Protein AF-A0A4Q4S8P9-F1 (afdb_monomer)

Nearest PDB structures (foldseek):
  3dbl-assembly3_F  TM=6.845E-01  e=4.487E+00  Homo sapiens

Organism: NCBI:txid119927

Secondary structure (DSSP, 8-state):
--S--TTTHHHHHHHHHHHGGGSTT--GGGS-HHHHHHHHHHHHHHHHHTTPPP--HHHHHHHHHHHHHHHHHHHHHHHHHHHHHHHHTS---HHHHHHHHHHHHTT----TTS--SGGGS-HHHHHHHHHHHHHHHHHTTPPPPPHHHHHHHHHHHHHHHHHHHHTT---

Sequence (171 aa):
MMGLSKRQWPIFLHISLAVCKDFKGVKWSELDPKKKEDIFQEIKDAMRKSKLPAVDDQGIEWRVSSVLPSLRHMQRFADRFKDWQNMAGTKFPHRVFREAIDAKFRGIHAKREDLRCWTQIPEEIRLELAAESNKRLVQLGLPTMDEEVVLEKLRKCMNHWMKDQTKFMPR

pLDDT: mean 84.24, std 12.91, range [37.97, 96.25]

Foldseek 3Di:
DFPDDPVCVVVLLVQLCVLCLVVAPPAPVRDDPVVLVVSQVSSQVSCVVVVHDDGDSVVSSVSNNVVNPVSNVVVVLVVLVVVQCVQQVDDDPLVLLLVLVCVLCPVVPVPLVQPPAPVSDDPVVLQVSLVSSQVVCVVVVGHGGDSVSSSVSNRVSVNVVSVVVVVPDDD

Structure (mmCIF, N/CA/C/O backbone):
data_AF-A0A4Q4S8P9-F1
#
_entry.id   AF-A0A4Q4S8P9-F1
#
loop_
_atom_site.group_PDB
_atom_site.id
_atom_site.type_symbol
_atom_site.label_atom_id
_atom_site.label_alt_id
_atom_site.label_comp_id
_atom_site.label_asym_id
_atom_site.label_entity_id
_atom_site.label_seq_id
_atom_site.pdbx_PDB_ins_code
_atom_site.Cartn_x
_atom_site.Cartn_y
_atom_site.Cartn_z
_atom_site.occupancy
_atom_site.B_iso_or_equiv
_atom_site.auth_seq_id
_atom_site.auth_comp_id
_atom_site.auth_asym_id
_atom_site.auth_atom_id
_atom_site.pdbx_PDB_model_num
ATOM 1 N N . MET A 1 1 ? -18.433 -13.882 15.584 1.00 51.38 1 MET A N 1
ATOM 2 C CA . MET A 1 1 ? -18.368 -13.047 14.357 1.00 51.38 1 MET A CA 1
ATOM 3 C C . MET A 1 1 ? -18.524 -11.594 14.814 1.00 51.38 1 MET A C 1
ATOM 5 O O . MET A 1 1 ? -19.521 -11.327 15.462 1.00 51.38 1 MET A O 1
ATOM 9 N N . MET A 1 2 ? -17.540 -10.707 14.588 1.00 66.25 2 MET A N 1
ATOM 10 C CA . MET A 1 2 ? -17.345 -9.390 15.260 1.00 66.25 2 MET A CA 1
ATOM 11 C C . MET A 1 2 ? -18.452 -8.314 15.071 1.00 66.25 2 MET A C 1
ATOM 13 O O . MET A 1 2 ? -18.171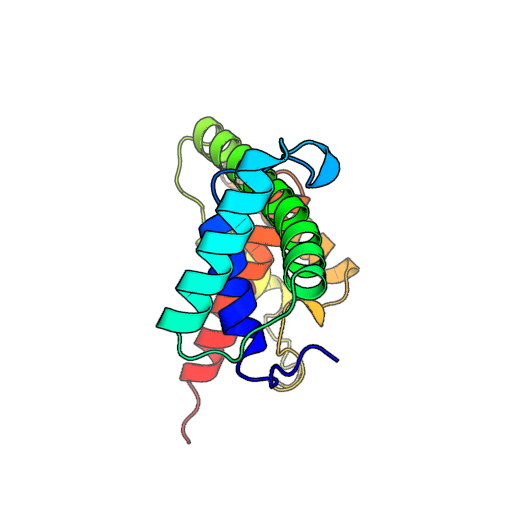 -7.126 15.155 1.00 66.25 2 MET A O 1
ATOM 17 N N . GLY A 1 3 ? -19.700 -8.675 14.762 1.00 77.94 3 GLY A N 1
ATOM 18 C CA . GLY A 1 3 ? -20.852 -7.756 14.720 1.00 77.94 3 GLY A CA 1
ATOM 19 C C . GLY A 1 3 ? -20.842 -6.678 13.622 1.00 77.94 3 GLY A C 1
ATOM 20 O O . GLY A 1 3 ? -21.859 -6.026 13.403 1.00 77.94 3 GLY A O 1
ATOM 21 N N . LEU A 1 4 ? -19.732 -6.488 12.901 1.00 87.69 4 LEU A N 1
ATOM 22 C CA . LEU A 1 4 ? -19.604 -5.481 11.847 1.00 87.69 4 LEU A CA 1
ATOM 23 C C . LEU A 1 4 ? -20.164 -5.973 10.506 1.00 87.69 4 LEU A C 1
ATOM 25 O O . LEU A 1 4 ? -19.820 -7.047 10.005 1.00 87.69 4 LEU A O 1
ATOM 29 N N . SER A 1 5 ? -20.971 -5.127 9.869 1.00 88.38 5 SER A N 1
ATOM 30 C CA . SER A 1 5 ? -21.459 -5.328 8.502 1.00 88.38 5 SER A CA 1
ATOM 31 C C . SER A 1 5 ? -20.362 -5.102 7.452 1.00 88.38 5 SER A C 1
ATOM 33 O O . SER A 1 5 ? -19.360 -4.424 7.691 1.00 88.38 5 SER A O 1
ATOM 35 N N . LYS A 1 6 ? -20.590 -5.586 6.220 1.00 85.19 6 LYS A N 1
ATOM 36 C CA . LYS A 1 6 ? -19.684 -5.382 5.067 1.00 85.19 6 LYS A CA 1
ATOM 37 C C . LYS A 1 6 ? -19.315 -3.911 4.826 1.00 85.19 6 LYS A C 1
ATOM 39 O O . LYS A 1 6 ? -18.209 -3.636 4.379 1.00 85.19 6 LYS A O 1
ATOM 44 N N . ARG A 1 7 ? -20.219 -2.969 5.124 1.00 87.62 7 ARG A N 1
ATOM 45 C CA . ARG A 1 7 ? -19.980 -1.523 4.953 1.00 87.62 7 ARG A CA 1
ATOM 46 C C . ARG A 1 7 ? -19.171 -0.904 6.096 1.00 87.62 7 ARG A C 1
ATOM 48 O O . ARG A 1 7 ? -18.545 0.128 5.897 1.00 87.62 7 ARG A O 1
ATOM 55 N N . GLN A 1 8 ? -19.166 -1.529 7.270 1.00 90.31 8 GLN A N 1
ATOM 56 C CA . GLN A 1 8 ? -18.476 -1.035 8.466 1.00 90.31 8 GLN A CA 1
ATOM 57 C C . GLN A 1 8 ? -17.027 -1.528 8.549 1.00 90.31 8 GLN A C 1
ATOM 59 O O . GLN A 1 8 ? -16.166 -0.814 9.059 1.00 90.31 8 GLN A O 1
ATOM 64 N N . TRP A 1 9 ? -16.730 -2.705 7.991 1.00 88.62 9 TRP A N 1
ATOM 65 C CA . TRP A 1 9 ? -15.372 -3.257 7.950 1.00 88.62 9 TRP A CA 1
ATOM 66 C C . TRP A 1 9 ? -14.312 -2.313 7.358 1.00 88.62 9 TRP A C 1
ATOM 68 O O . TRP A 1 9 ? -13.253 -2.179 7.973 1.00 88.62 9 TRP A O 1
ATOM 78 N N . PRO A 1 10 ? -14.557 -1.623 6.225 1.00 89.50 10 PRO A N 1
ATOM 79 C CA . PRO A 1 10 ? -13.602 -0.653 5.692 1.00 89.50 10 PRO A CA 1
ATOM 80 C C . PRO A 1 10 ? -13.346 0.531 6.630 1.00 89.50 10 PRO A C 1
ATOM 82 O O . PRO A 1 10 ? -12.223 1.023 6.696 1.00 89.50 10 PRO A O 1
ATOM 85 N N . ILE A 1 11 ? -14.364 0.971 7.377 1.00 92.00 11 ILE A N 1
ATOM 86 C CA . ILE A 1 11 ? -14.244 2.082 8.332 1.00 92.00 11 ILE A CA 1
ATOM 87 C C . ILE A 1 11 ? -13.384 1.643 9.518 1.00 92.00 11 ILE A C 1
ATOM 89 O O . IL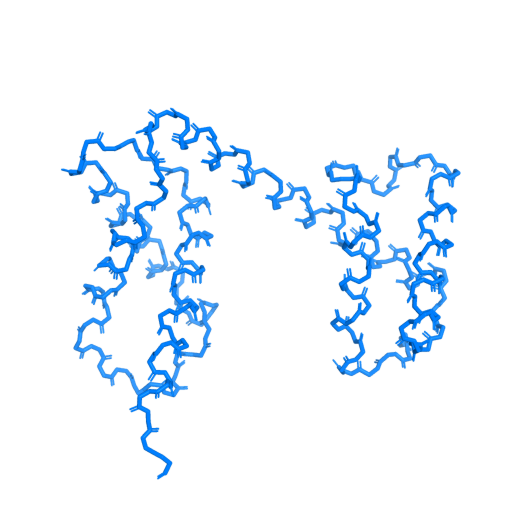E A 1 11 ? -12.446 2.345 9.887 1.00 92.00 11 ILE A O 1
ATOM 93 N N . PHE A 1 12 ? -13.643 0.449 10.061 1.00 92.94 12 PHE A N 1
ATOM 94 C CA . PHE A 1 12 ? -12.828 -0.118 11.135 1.00 92.94 12 PHE A CA 1
ATOM 95 C C . PHE A 1 12 ? -11.367 -0.285 10.703 1.00 92.94 12 PHE A C 1
ATOM 97 O O . PHE A 1 12 ? -10.465 0.136 11.418 1.00 92.94 12 PHE A O 1
ATOM 104 N N . LEU A 1 13 ? -11.128 -0.798 9.490 1.00 90.88 13 LEU A N 1
ATOM 105 C CA . LEU A 1 13 ? -9.783 -0.882 8.919 1.00 90.88 13 LEU A CA 1
ATOM 106 C C . LEU A 1 13 ? -9.103 0.493 8.846 1.00 90.88 13 LEU A C 1
ATOM 108 O O . LEU A 1 13 ? -7.936 0.611 9.210 1.00 90.88 13 LEU A O 1
ATOM 112 N N . HIS A 1 14 ? -9.814 1.523 8.384 1.00 90.38 14 HIS A N 1
ATOM 113 C CA . HIS A 1 14 ? -9.257 2.868 8.269 1.00 90.38 14 HIS A CA 1
ATOM 114 C C . HIS A 1 14 ? -8.883 3.459 9.633 1.00 90.38 14 HIS A C 1
ATOM 116 O O . HIS A 1 14 ? -7.791 4.003 9.778 1.00 90.38 14 HIS A O 1
ATOM 122 N N . ILE A 1 15 ? -9.747 3.286 10.638 1.00 93.69 15 ILE A N 1
ATOM 123 C CA . ILE A 1 15 ? -9.475 3.687 12.024 1.00 93.69 15 ILE A CA 1
ATOM 124 C C . ILE A 1 15 ? -8.222 2.982 12.546 1.00 93.69 15 ILE A C 1
ATOM 126 O O . ILE A 1 15 ? -7.300 3.644 13.013 1.00 93.69 15 ILE A O 1
ATOM 130 N N . SER A 1 16 ? -8.152 1.653 12.421 1.00 92.38 16 SER A N 1
ATOM 131 C CA . SER A 1 16 ? -7.003 0.887 12.909 1.00 92.38 16 SER A CA 1
ATOM 132 C C . SER A 1 16 ? -5.705 1.301 12.220 1.00 92.38 16 SE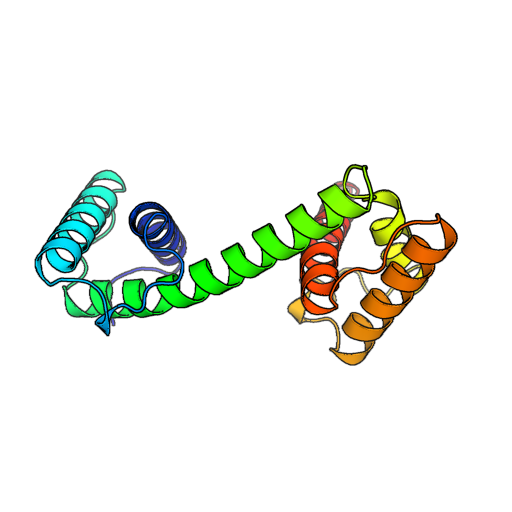R A C 1
ATOM 134 O O . SER A 1 16 ? -4.691 1.458 12.888 1.00 92.38 16 SER A O 1
ATOM 136 N N . LEU A 1 17 ? -5.727 1.529 10.903 1.00 89.88 17 LEU A N 1
ATOM 137 C CA . LEU A 1 17 ? -4.563 2.028 10.167 1.00 89.88 17 LEU A CA 1
ATOM 138 C C . LEU A 1 17 ? -4.133 3.422 10.638 1.00 89.88 17 LEU A C 1
ATOM 140 O O . LEU A 1 17 ? -2.935 3.679 10.715 1.00 89.88 17 LEU A O 1
ATOM 144 N N . ALA A 1 18 ? -5.085 4.309 10.937 1.00 90.00 18 ALA A N 1
ATOM 145 C CA . ALA A 1 18 ? -4.804 5.667 11.386 1.00 90.00 18 ALA A CA 1
ATOM 146 C C . ALA A 1 18 ? -4.192 5.700 12.793 1.00 90.00 18 ALA A C 1
ATOM 148 O O . ALA A 1 18 ? -3.200 6.394 12.990 1.00 90.00 18 ALA A O 1
ATOM 149 N N . VAL A 1 19 ? -4.736 4.923 13.735 1.00 92.75 19 VAL A N 1
ATOM 150 C CA . VAL A 1 19 ? -4.196 4.803 15.102 1.00 92.75 19 VAL A CA 1
ATOM 151 C C . VAL A 1 19 ? -2.831 4.112 15.083 1.00 92.75 19 VAL A C 1
ATO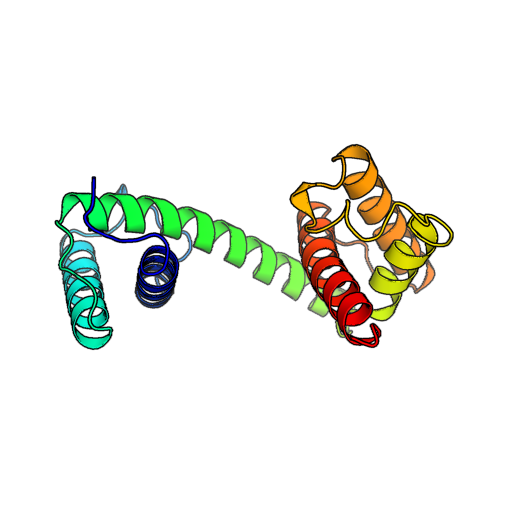M 153 O O . VAL A 1 19 ? -1.874 4.569 15.694 1.00 92.75 19 VAL A O 1
ATOM 156 N N . CYS A 1 20 ? -2.686 3.039 14.301 1.00 90.69 20 CYS A N 1
ATOM 157 C CA . CYS A 1 20 ? -1.441 2.271 14.255 1.00 90.69 20 CYS A CA 1
ATOM 158 C C . CYS A 1 20 ? -0.341 2.914 13.392 1.00 90.69 20 CYS A C 1
ATOM 160 O O . CYS A 1 20 ? 0.742 2.340 13.257 1.00 90.69 20 CYS A O 1
ATOM 162 N N . LYS A 1 21 ? -0.600 4.075 12.775 1.00 86.50 21 LYS A N 1
ATOM 163 C CA . LYS A 1 21 ? 0.286 4.684 11.773 1.00 86.50 21 LYS A CA 1
ATOM 164 C C . LYS A 1 21 ? 1.675 5.019 12.316 1.00 86.50 21 LYS A C 1
ATOM 166 O O . LYS A 1 21 ? 2.587 5.111 11.511 1.00 86.50 21 LYS A O 1
ATOM 171 N N . ASP A 1 22 ? 1.831 5.236 13.619 1.00 83.56 22 ASP A N 1
ATOM 172 C CA . ASP A 1 22 ? 3.110 5.627 14.226 1.00 83.56 22 ASP A CA 1
ATOM 173 C C . ASP A 1 22 ? 3.905 4.405 14.724 1.00 83.56 22 ASP A C 1
ATOM 175 O O . ASP A 1 22 ? 5.090 4.500 15.029 1.00 83.56 22 ASP A O 1
ATOM 179 N N . PHE A 1 23 ? 3.292 3.217 14.693 1.00 83.88 23 PHE A N 1
ATOM 180 C CA . PHE A 1 23 ? 3.894 1.938 15.084 1.00 83.88 23 PHE A CA 1
ATOM 181 C C . PHE A 1 23 ? 4.313 1.090 13.874 1.00 83.88 23 PHE A C 1
ATOM 183 O O . PHE A 1 23 ? 4.407 -0.139 13.953 1.00 83.88 23 PHE A O 1
ATOM 190 N N . LYS A 1 24 ? 4.552 1.721 12.714 1.00 74.88 24 LYS A N 1
ATOM 191 C CA . LYS A 1 24 ? 4.921 0.996 11.487 1.00 74.88 24 LYS A CA 1
ATOM 192 C C . LYS A 1 24 ? 6.190 0.188 11.726 1.00 74.88 24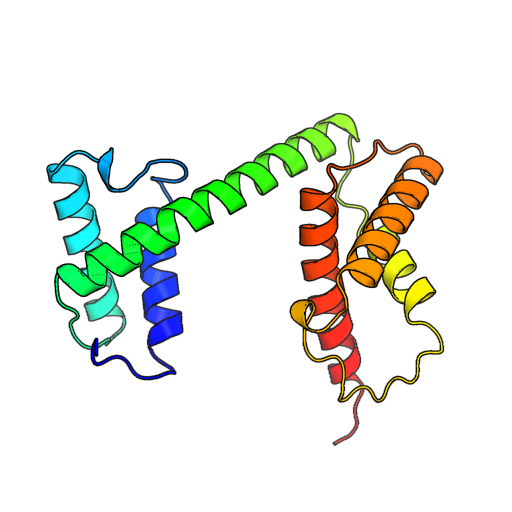 LYS A C 1
ATOM 194 O O . LYS A 1 24 ? 7.211 0.725 12.138 1.00 74.88 24 LYS A O 1
ATOM 199 N N . GLY A 1 25 ? 6.148 -1.097 11.394 1.00 70.00 25 GLY A N 1
ATOM 200 C CA . GLY A 1 25 ? 7.325 -1.957 11.502 1.00 70.00 25 GLY A CA 1
ATOM 201 C C . GLY A 1 25 ? 7.493 -2.686 12.826 1.00 70.00 25 GLY A C 1
ATOM 202 O O . GLY A 1 25 ? 8.285 -3.626 12.853 1.00 70.00 25 GLY A O 1
ATOM 203 N N . VAL A 1 26 ? 6.720 -2.329 13.852 1.00 82.50 26 VAL A N 1
ATOM 204 C CA . VAL A 1 26 ? 6.735 -2.984 15.165 1.00 82.50 26 VAL A CA 1
ATOM 205 C C . VAL A 1 26 ? 5.749 -4.151 15.168 1.00 82.50 26 VAL A C 1
ATOM 207 O O . VAL A 1 26 ? 4.632 -4.020 14.658 1.00 82.50 26 VAL A O 1
ATOM 210 N N . LYS A 1 27 ? 6.130 -5.313 15.715 1.00 83.81 27 LYS A N 1
ATOM 211 C CA . LYS A 1 27 ? 5.163 -6.404 15.912 1.00 83.81 27 LYS A CA 1
ATOM 212 C C . LYS A 1 27 ? 4.276 -6.102 17.111 1.00 83.81 27 LYS A C 1
ATOM 214 O O . LYS A 1 27 ? 4.737 -5.567 18.111 1.00 83.81 27 LYS A O 1
ATOM 219 N N . TRP A 1 28 ? 3.025 -6.556 17.069 1.00 86.56 28 TRP A N 1
ATOM 220 C CA . TRP A 1 28 ? 2.127 -6.448 18.221 1.00 86.56 28 TRP A CA 1
ATOM 221 C C . TRP A 1 28 ? 2.738 -7.046 19.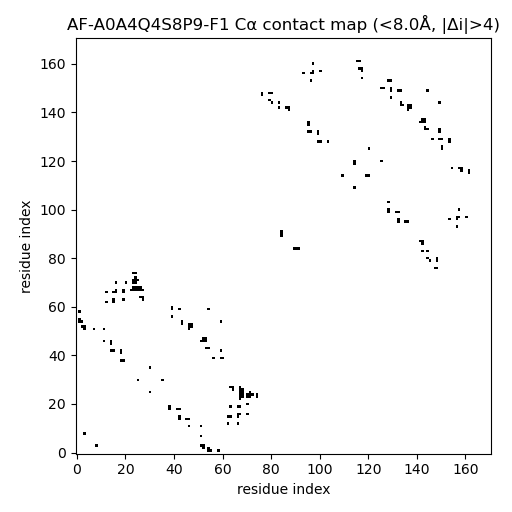500 1.00 86.56 28 TRP A C 1
ATOM 223 O O . TRP A 1 28 ? 2.655 -6.452 20.568 1.00 86.56 28 TRP A O 1
ATOM 233 N N . SER A 1 29 ? 3.436 -8.180 19.395 1.00 86.19 29 SER A N 1
ATOM 234 C CA . SER A 1 29 ? 4.138 -8.817 20.518 1.00 86.19 29 SER A CA 1
ATOM 235 C C . SER A 1 29 ? 5.271 -7.974 21.118 1.00 86.19 29 SER A C 1
ATOM 237 O O . SER A 1 29 ? 5.637 -8.204 22.261 1.00 86.19 29 SER A O 1
ATOM 239 N N . GLU A 1 30 ? 5.826 -7.029 20.358 1.00 87.50 30 GLU A N 1
ATOM 240 C CA . GLU A 1 30 ? 6.966 -6.184 20.746 1.00 87.50 30 GLU A CA 1
ATOM 241 C C . GLU A 1 30 ? 6.522 -4.846 21.363 1.00 87.50 30 GLU A C 1
ATOM 243 O O . GLU A 1 30 ? 7.352 -4.104 21.883 1.00 87.50 30 GLU A O 1
ATOM 248 N N . LEU A 1 31 ? 5.225 -4.520 21.313 1.00 88.75 31 LEU A N 1
ATOM 249 C CA . LEU A 1 31 ? 4.689 -3.326 21.961 1.00 88.75 31 LEU A CA 1
ATOM 250 C C . LEU A 1 31 ? 4.590 -3.528 23.471 1.00 88.75 31 LEU A C 1
ATOM 252 O O . LEU A 1 31 ? 4.136 -4.575 23.944 1.00 88.75 31 LEU A O 1
ATOM 256 N N . ASP A 1 32 ? 4.969 -2.497 24.222 1.00 91.75 32 ASP A N 1
ATOM 257 C CA . ASP A 1 32 ? 4.774 -2.482 25.664 1.00 91.75 32 ASP A CA 1
ATOM 258 C C . ASP A 1 32 ? 3.275 -2.510 26.029 1.00 91.75 32 ASP A C 1
ATOM 260 O O . ASP A 1 32 ? 2.443 -2.006 25.267 1.00 91.75 32 ASP A O 1
ATOM 264 N N . PRO A 1 33 ? 2.904 -3.110 27.178 1.00 91.88 33 PRO A N 1
ATOM 265 C CA . PRO A 1 33 ? 1.503 -3.263 27.571 1.00 91.88 33 PRO A CA 1
ATOM 266 C C . PRO A 1 33 ? 0.731 -1.943 27.606 1.00 91.88 33 PRO A C 1
ATOM 268 O O . PRO A 1 33 ? -0.403 -1.888 27.140 1.00 91.88 33 PRO A O 1
ATOM 271 N N . LYS A 1 34 ? 1.372 -0.863 28.065 1.00 92.56 34 LYS A N 1
ATOM 272 C CA . LYS A 1 34 ? 0.749 0.458 28.147 1.00 92.56 34 LYS A CA 1
ATOM 273 C C . LYS A 1 34 ? 0.371 0.996 26.765 1.00 92.56 34 LYS A C 1
ATOM 275 O O . LYS A 1 34 ? -0.765 1.400 26.560 1.00 92.56 34 LYS A O 1
ATOM 280 N N . LYS A 1 35 ? 1.264 0.910 25.776 1.00 91.50 35 LYS A N 1
ATOM 281 C CA . LYS A 1 35 ? 0.930 1.276 24.391 1.00 91.50 35 LYS A CA 1
ATOM 282 C C . LYS A 1 35 ? -0.182 0.422 23.803 1.00 91.50 35 LYS A C 1
ATOM 284 O O . LYS A 1 35 ? -0.955 0.916 22.989 1.00 91.50 35 LYS A O 1
ATOM 289 N N . LYS A 1 36 ? -0.262 -0.861 24.167 1.00 93.12 36 LYS A N 1
ATOM 290 C CA . LYS A 1 36 ? -1.370 -1.717 23.720 1.00 93.12 36 LYS A CA 1
ATOM 291 C C . LYS A 1 36 ? -2.702 -1.213 24.265 1.00 93.12 36 LYS A C 1
ATOM 293 O O . LYS A 1 36 ? -3.652 -1.113 23.492 1.00 93.12 36 LYS A O 1
ATOM 298 N N . GLU A 1 37 ? -2.751 -0.858 25.548 1.00 93.69 37 GLU A N 1
ATOM 299 C CA . GLU A 1 37 ? -3.924 -0.244 26.181 1.00 93.69 37 GLU A CA 1
ATOM 300 C C . GLU A 1 37 ? -4.294 1.089 25.515 1.00 93.69 37 GLU A C 1
ATOM 302 O O . GLU A 1 37 ? -5.455 1.280 25.148 1.00 93.69 37 GLU A O 1
ATOM 307 N N . ASP A 1 38 ? -3.309 1.957 25.263 1.00 93.88 38 ASP A N 1
ATOM 308 C CA . ASP A 1 38 ? -3.512 3.243 24.585 1.00 93.88 38 ASP A CA 1
ATOM 309 C C . ASP A 1 38 ? -4.107 3.040 23.176 1.00 93.88 38 ASP A C 1
ATOM 311 O O . ASP A 1 38 ? -5.137 3.624 22.837 1.00 93.88 38 ASP A O 1
ATOM 315 N N . ILE A 1 39 ? -3.533 2.132 22.371 1.00 93.88 39 ILE A N 1
ATOM 316 C CA . ILE A 1 39 ? -4.044 1.788 21.031 1.00 93.88 39 ILE A CA 1
ATOM 317 C C . ILE A 1 39 ? -5.483 1.264 21.106 1.00 93.88 39 ILE A C 1
ATOM 319 O O . ILE A 1 39 ? -6.321 1.620 20.271 1.00 93.88 39 ILE A O 1
ATOM 323 N N . PHE A 1 40 ? -5.789 0.409 22.084 1.00 94.38 40 PHE A N 1
ATOM 324 C CA . PHE A 1 40 ? -7.134 -0.134 22.265 1.00 94.38 40 PHE A CA 1
ATOM 325 C C . PHE A 1 40 ? -8.137 0.968 22.564 1.00 94.38 40 PHE A C 1
ATOM 327 O O . PHE A 1 40 ? -9.204 1.016 21.944 1.00 94.38 40 PHE A O 1
ATOM 334 N N . GLN A 1 41 ? -7.791 1.854 23.494 1.00 95.06 41 GLN A N 1
ATOM 335 C CA . GLN A 1 41 ? -8.654 2.947 23.899 1.00 95.06 41 GLN A CA 1
ATOM 336 C C . GLN A 1 41 ? -8.885 3.924 22.740 1.00 95.06 41 GLN A C 1
ATOM 338 O O . GLN A 1 41 ? -10.033 4.246 22.430 1.00 95.06 41 GLN A O 1
ATOM 343 N N . GLU A 1 42 ? -7.831 4.296 22.012 1.00 95.88 42 GLU A N 1
ATOM 344 C CA . GLU A 1 42 ? -7.936 5.163 20.838 1.00 95.88 42 GLU A CA 1
ATOM 345 C C . GLU A 1 42 ? -8.807 4.556 19.729 1.00 95.88 42 GLU A C 1
ATOM 347 O O . GLU A 1 42 ? -9.639 5.254 19.138 1.00 95.88 42 GLU A O 1
ATOM 352 N N . ILE A 1 43 ? -8.671 3.251 19.459 1.00 95.06 43 ILE A N 1
ATOM 353 C CA . ILE A 1 43 ? -9.520 2.551 18.488 1.00 95.06 43 ILE A CA 1
ATOM 354 C C . ILE A 1 43 ? -10.978 2.560 18.952 1.00 95.06 43 ILE A C 1
ATOM 356 O O . ILE A 1 43 ? -11.853 2.929 18.165 1.00 95.06 43 ILE A O 1
ATOM 360 N N . LYS A 1 44 ? -11.259 2.204 20.211 1.00 94.88 44 LYS A N 1
ATOM 361 C CA . LYS A 1 44 ? -12.624 2.217 20.769 1.00 94.88 44 LYS A CA 1
ATOM 362 C C . LYS A 1 44 ? -13.254 3.607 20.666 1.00 94.88 44 LYS A C 1
ATOM 364 O O . LYS A 1 44 ? -14.400 3.737 20.224 1.00 94.88 44 LYS A O 1
ATOM 369 N N . ASP A 1 45 ? -12.497 4.648 20.993 1.00 96.25 45 ASP A N 1
ATOM 370 C CA . ASP A 1 45 ? -12.964 6.031 20.938 1.00 96.25 45 ASP A CA 1
ATOM 371 C C . ASP A 1 45 ? -13.217 6.499 19.502 1.00 96.25 45 ASP A C 1
ATOM 373 O O . ASP A 1 45 ? -14.247 7.119 19.215 1.00 96.25 45 ASP A O 1
ATOM 377 N N . ALA A 1 46 ? -12.333 6.164 18.562 1.00 95.19 46 ALA A N 1
ATOM 378 C CA . ALA A 1 46 ? -12.520 6.468 17.147 1.00 95.19 46 ALA A CA 1
ATOM 379 C C . ALA A 1 46 ? -13.709 5.704 16.533 1.00 95.19 46 ALA A C 1
ATOM 381 O O . ALA A 1 46 ? -14.454 6.262 15.718 1.00 95.19 46 ALA A O 1
ATOM 382 N N . MET A 1 47 ? -13.940 4.456 16.953 1.00 94.62 47 MET A N 1
ATOM 383 C CA . MET A 1 47 ? -15.112 3.669 16.559 1.00 94.62 47 MET A CA 1
ATOM 384 C C . MET A 1 47 ? -16.406 4.300 17.074 1.00 94.62 47 MET A C 1
ATOM 386 O O . MET A 1 47 ? -17.345 4.470 16.292 1.00 94.62 47 MET A O 1
ATOM 390 N N . ARG A 1 48 ? -16.432 4.740 18.341 1.00 94.19 48 ARG A N 1
ATOM 391 C CA . ARG A 1 48 ? -17.566 5.472 18.925 1.00 94.19 48 ARG A CA 1
ATOM 392 C C . ARG A 1 48 ? -17.850 6.765 18.157 1.00 94.19 48 ARG A C 1
ATOM 394 O O . ARG A 1 48 ? -18.994 7.002 17.772 1.00 94.19 48 ARG A O 1
ATOM 401 N N . LYS A 1 49 ? -16.819 7.569 17.864 1.00 95.00 49 LYS A N 1
ATOM 402 C CA . LYS A 1 49 ? -16.941 8.804 17.058 1.00 95.00 49 LYS A CA 1
ATOM 403 C C . LYS A 1 49 ? -17.487 8.528 15.652 1.00 95.00 49 LYS A C 1
ATOM 405 O O . LYS A 1 49 ? -18.266 9.318 15.127 1.00 95.00 49 LYS A O 1
ATOM 410 N N . SER A 1 50 ? -17.132 7.382 15.077 1.00 92.62 50 SER A N 1
ATOM 411 C CA . SER A 1 50 ? -17.581 6.943 13.749 1.00 92.62 50 SER A CA 1
ATOM 412 C C . SER A 1 50 ? -18.913 6.180 13.765 1.00 92.62 50 SER A C 1
ATOM 414 O O . SER A 1 50 ? -19.311 5.635 12.735 1.00 92.62 50 SER A O 1
ATOM 416 N N . LYS A 1 51 ? -19.610 6.133 14.913 1.00 92.75 51 LYS A N 1
ATOM 417 C CA . LYS A 1 51 ? -20.891 5.429 15.109 1.00 92.75 51 LYS A CA 1
ATOM 418 C C . LYS A 1 51 ? -20.834 3.942 14.724 1.00 92.75 51 LYS A C 1
ATOM 420 O O . LYS A 1 51 ? -21.811 3.383 14.224 1.00 92.75 51 LYS A O 1
ATOM 425 N N . LEU A 1 52 ? -19.683 3.302 14.929 1.00 91.56 52 LEU A N 1
ATOM 426 C CA . LEU A 1 52 ? -19.537 1.863 14.732 1.00 91.56 52 LEU A CA 1
ATOM 427 C C . LEU A 1 52 ? -19.999 1.093 15.980 1.00 91.56 52 LEU A C 1
ATOM 429 O O . LEU A 1 52 ? -19.827 1.591 17.094 1.00 91.56 52 LEU A O 1
ATOM 433 N N . PRO A 1 53 ? -20.555 -0.123 15.814 1.00 91.50 53 PRO A N 1
ATOM 434 C CA . PRO A 1 53 ? -20.792 -1.035 16.928 1.00 91.50 53 PRO A CA 1
ATOM 435 C C . PRO A 1 53 ? -19.505 -1.295 17.711 1.00 91.50 53 PRO A C 1
ATOM 437 O O . PRO A 1 53 ? -18.426 -1.348 17.119 1.00 91.50 53 PRO A O 1
ATOM 440 N N . ALA A 1 54 ? -19.626 -1.486 19.024 1.00 89.38 54 ALA A N 1
ATOM 441 C CA . ALA A 1 54 ? -18.494 -1.881 19.850 1.00 89.38 54 ALA A CA 1
ATOM 442 C C . ALA A 1 54 ? -17.952 -3.246 19.398 1.00 89.38 54 ALA A C 1
ATOM 444 O O . ALA A 1 54 ? -18.718 -4.153 19.068 1.00 89.38 54 ALA A O 1
ATOM 445 N N . VAL A 1 55 ? -16.628 -3.369 19.392 1.00 89.06 55 VAL A N 1
ATOM 446 C CA . VAL A 1 55 ? -15.904 -4.618 19.143 1.00 89.06 55 VAL A CA 1
ATOM 447 C C . VAL A 1 55 ? -15.142 -4.960 20.416 1.00 89.06 55 VAL A C 1
ATOM 449 O O . VAL A 1 55 ? -14.710 -4.063 21.143 1.00 89.06 55 VAL A O 1
ATOM 452 N N . ASP A 1 56 ? -15.041 -6.251 20.704 1.00 89.94 56 ASP A N 1
ATOM 453 C CA . ASP A 1 56 ? -14.314 -6.757 21.856 1.00 89.94 56 ASP A CA 1
ATOM 454 C C . ASP A 1 56 ? -12.795 -6.614 21.692 1.00 89.94 56 ASP A C 1
ATOM 456 O O . ASP A 1 56 ? -12.253 -6.364 20.611 1.00 89.94 56 ASP A O 1
ATOM 460 N N . ASP A 1 57 ? -12.100 -6.790 22.806 1.00 90.12 57 ASP A N 1
ATOM 461 C CA . ASP A 1 57 ? -10.652 -6.640 22.890 1.00 90.12 57 ASP A CA 1
ATOM 462 C C . ASP A 1 57 ? -9.916 -7.629 21.977 1.00 90.12 57 ASP A C 1
ATOM 464 O O . ASP A 1 57 ? -8.960 -7.255 21.301 1.00 90.12 57 ASP A O 1
ATOM 468 N N . GLN A 1 58 ? -10.428 -8.855 21.845 1.00 90.06 58 GLN A N 1
ATOM 469 C CA . GLN A 1 58 ? -9.880 -9.851 20.921 1.00 90.06 58 GLN A CA 1
ATOM 470 C C . GLN A 1 58 ? -10.032 -9.433 19.450 1.00 90.06 58 GLN A C 1
ATOM 472 O O . GLN A 1 58 ? -9.112 -9.617 18.648 1.00 90.06 58 GLN A O 1
ATOM 477 N N . GLY A 1 59 ? -11.171 -8.849 19.069 1.00 89.56 59 GLY A N 1
ATOM 478 C CA . GLY A 1 59 ? -11.395 -8.351 17.716 1.00 89.56 59 GLY A CA 1
ATOM 479 C C . GLY A 1 59 ? -10.500 -7.163 17.365 1.00 89.56 59 GLY A C 1
ATOM 480 O O . GLY A 1 59 ? -9.996 -7.076 16.238 1.00 89.56 59 GLY A O 1
ATOM 481 N N . ILE A 1 60 ? -10.254 -6.276 18.333 1.00 91.62 60 ILE A N 1
ATOM 482 C CA . ILE A 1 60 ? -9.288 -5.180 18.197 1.00 91.62 60 ILE A CA 1
ATOM 483 C C . ILE A 1 60 ? -7.869 -5.742 18.072 1.00 91.62 60 ILE A C 1
ATOM 485 O O . ILE A 1 60 ? -7.169 -5.377 17.127 1.00 91.62 60 ILE A O 1
ATOM 489 N N . GLU A 1 61 ? -7.466 -6.674 18.938 1.00 92.00 61 GLU A N 1
ATOM 490 C CA . GLU A 1 61 ? -6.141 -7.303 18.900 1.00 92.00 61 GLU A CA 1
ATOM 491 C C . GLU A 1 61 ? -5.844 -7.941 17.545 1.00 92.00 61 GLU A C 1
ATOM 493 O O . GLU A 1 61 ? -4.808 -7.675 16.925 1.00 92.00 61 GLU A O 1
ATOM 498 N N . TRP A 1 62 ? -6.775 -8.765 17.060 1.00 90.75 62 TRP A N 1
ATOM 499 C CA . TRP A 1 62 ? -6.653 -9.425 15.769 1.00 90.75 62 TRP A CA 1
ATOM 500 C C . TRP A 1 62 ? -6.500 -8.401 14.642 1.00 90.75 62 TRP A C 1
ATOM 502 O O . TRP A 1 62 ? -5.655 -8.554 13.749 1.00 90.75 62 TRP A O 1
ATOM 512 N N . ARG A 1 63 ? -7.290 -7.321 14.688 1.00 90.62 63 ARG A N 1
ATOM 513 C CA . ARG A 1 63 ? -7.235 -6.268 13.677 1.00 90.62 63 ARG A CA 1
ATOM 514 C C . ARG A 1 63 ? -5.892 -5.548 13.711 1.00 90.62 63 ARG A C 1
ATOM 516 O O . ARG A 1 63 ? -5.287 -5.396 12.650 1.00 90.62 63 ARG A O 1
ATOM 523 N N . VAL A 1 64 ? -5.418 -5.145 14.889 1.00 90.25 64 VAL A N 1
ATOM 524 C CA . VAL A 1 64 ? -4.132 -4.453 15.061 1.00 90.25 64 VAL A CA 1
ATOM 525 C C . VAL A 1 64 ? -2.971 -5.335 14.600 1.00 90.25 64 VAL A C 1
ATOM 527 O O . VAL A 1 64 ? -2.151 -4.910 13.782 1.00 90.25 64 VAL A O 1
ATOM 530 N N . SER A 1 65 ? -2.964 -6.599 15.023 1.00 87.06 65 SER A N 1
ATOM 531 C CA . SER A 1 65 ? -1.970 -7.598 14.613 1.00 87.06 65 SER A CA 1
ATOM 532 C C . SER A 1 65 ? -1.935 -7.815 13.099 1.00 87.06 65 SER A C 1
ATOM 534 O O . SER A 1 65 ? -0.884 -8.129 12.547 1.00 87.06 65 SER A O 1
ATOM 536 N N . SER A 1 66 ? -3.058 -7.599 12.409 1.00 85.06 66 SER A N 1
ATOM 537 C CA . SER A 1 66 ? -3.149 -7.702 10.948 1.00 85.06 66 SER A CA 1
ATOM 538 C C . SER A 1 66 ? -2.684 -6.431 10.216 1.00 85.06 66 SER A C 1
ATOM 540 O O . SER A 1 66 ? -2.132 -6.507 9.113 1.00 85.06 66 SER A O 1
ATOM 542 N N . VAL A 1 67 ? -2.893 -5.240 10.793 1.00 88.00 67 VAL A N 1
ATOM 543 C CA . VAL A 1 67 ? -2.541 -3.968 10.128 1.00 88.00 67 VAL A CA 1
ATOM 544 C C . VAL A 1 67 ? -1.089 -3.554 10.341 1.00 88.00 67 VAL A C 1
ATOM 546 O O . VAL A 1 67 ? -0.502 -2.995 9.417 1.00 88.00 67 VAL A O 1
ATOM 549 N N . LEU A 1 68 ? -0.470 -3.860 11.486 1.00 85.69 68 LEU A N 1
ATOM 550 C CA . LEU A 1 68 ? 0.932 -3.500 11.749 1.00 85.69 68 LEU A CA 1
ATOM 551 C C . LEU A 1 68 ? 1.915 -4.094 10.713 1.00 85.69 68 LEU A C 1
ATOM 553 O O . LEU A 1 68 ? 2.741 -3.340 10.181 1.00 85.69 68 LEU A O 1
ATOM 557 N N . PRO A 1 69 ? 1.810 -5.383 10.317 1.00 81.31 69 PRO A N 1
ATOM 558 C CA . PRO A 1 69 ? 2.624 -5.933 9.231 1.00 81.31 69 PRO A CA 1
ATOM 559 C C . PRO A 1 69 ? 2.354 -5.251 7.884 1.00 81.31 69 PRO A C 1
ATOM 561 O O . PRO A 1 69 ? 3.285 -4.964 7.131 1.00 81.31 69 PRO A O 1
ATOM 564 N N . SER A 1 70 ? 1.088 -4.931 7.601 1.00 77.44 70 SER A N 1
ATOM 565 C CA . SER A 1 70 ? 0.684 -4.229 6.376 1.00 77.44 70 SER A CA 1
ATOM 566 C C . SER A 1 70 ? 1.306 -2.829 6.300 1.00 77.44 70 SER A C 1
ATOM 568 O O . SER A 1 70 ? 1.820 -2.429 5.257 1.00 77.44 70 SER A O 1
ATOM 570 N N . LEU A 1 71 ? 1.330 -2.099 7.419 1.00 79.62 71 LEU A N 1
ATOM 571 C CA . LEU A 1 71 ? 1.970 -0.787 7.534 1.00 79.62 71 LEU A CA 1
ATOM 572 C C . LEU A 1 71 ? 3.490 -0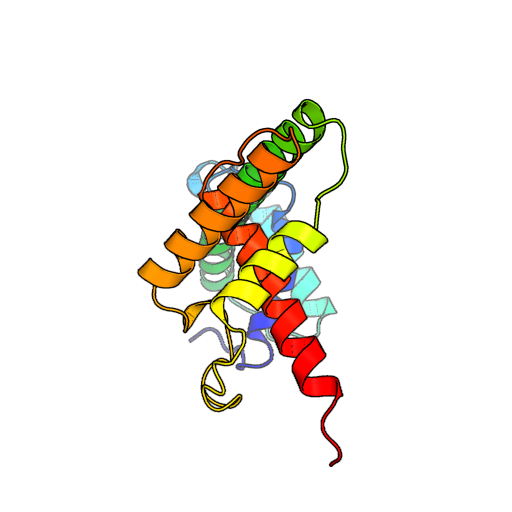.871 7.364 1.00 79.62 71 LEU A C 1
ATOM 574 O O . LEU A 1 71 ? 4.074 -0.019 6.695 1.00 79.62 71 LEU A O 1
ATOM 578 N N . ARG A 1 72 ? 4.131 -1.916 7.907 1.00 77.56 72 ARG A N 1
ATOM 579 C CA . ARG A 1 72 ? 5.562 -2.186 7.691 1.00 77.56 72 ARG A CA 1
ATOM 580 C C . ARG A 1 72 ? 5.884 -2.367 6.213 1.00 77.56 72 ARG A C 1
ATOM 582 O O . ARG A 1 72 ? 6.856 -1.800 5.720 1.00 77.56 72 ARG A O 1
ATOM 589 N N . HIS A 1 73 ? 5.077 -3.163 5.519 1.00 75.31 73 HIS A N 1
ATOM 590 C CA . HIS A 1 73 ? 5.249 -3.419 4.095 1.00 75.31 73 HIS A CA 1
ATOM 591 C C . HIS A 1 73 ? 5.072 -2.129 3.281 1.00 75.31 73 HIS A C 1
ATOM 593 O O . HIS A 1 73 ? 5.946 -1.781 2.491 1.00 75.31 73 HIS A O 1
ATOM 599 N N . MET A 1 74 ? 4.023 -1.345 3.562 1.00 75.81 74 MET A N 1
ATOM 600 C CA . MET A 1 74 ? 3.809 -0.036 2.927 1.00 75.81 74 MET A CA 1
ATOM 601 C C . MET A 1 74 ? 4.955 0.952 3.180 1.00 75.81 74 MET A C 1
ATOM 603 O O . MET A 1 74 ? 5.305 1.711 2.278 1.00 75.81 74 MET A O 1
ATOM 607 N N . GLN A 1 75 ? 5.544 0.950 4.379 1.00 77.69 75 GLN A N 1
ATOM 608 C CA . GLN A 1 75 ? 6.667 1.827 4.707 1.00 77.69 75 GLN A CA 1
ATOM 609 C C . GLN A 1 75 ? 7.926 1.441 3.930 1.00 77.69 75 GLN A C 1
ATOM 611 O O . GLN A 1 75 ? 8.512 2.302 3.286 1.00 77.69 75 GLN A O 1
ATOM 616 N N . ARG A 1 76 ? 8.280 0.148 3.888 1.00 80.50 76 ARG A N 1
ATOM 617 C CA . ARG A 1 76 ? 9.422 -0.334 3.090 1.00 80.50 76 ARG A CA 1
ATOM 618 C C . ARG A 1 76 ? 9.308 0.076 1.625 1.00 80.50 76 ARG A C 1
ATOM 620 O O . ARG A 1 76 ? 10.294 0.502 1.034 1.00 80.50 76 ARG A O 1
ATOM 627 N N . PHE A 1 77 ? 8.107 0.002 1.054 1.00 83.12 77 PHE A N 1
ATOM 628 C CA . PHE A 1 77 ? 7.867 0.502 -0.297 1.00 83.12 77 PHE A CA 1
ATOM 629 C C . PHE A 1 77 ? 8.069 2.002 -0.431 1.00 83.12 77 PHE A C 1
ATOM 631 O O . PHE A 1 77 ? 8.647 2.450 -1.418 1.00 83.12 77 PHE A O 1
ATOM 638 N N . ALA A 1 78 ? 7.550 2.778 0.520 1.00 82.75 78 ALA A N 1
ATOM 639 C CA . ALA A 1 78 ? 7.689 4.226 0.505 1.00 82.75 78 ALA A CA 1
ATOM 640 C C . ALA A 1 78 ? 9.162 4.640 0.598 1.00 82.75 78 ALA A C 1
ATOM 642 O O . ALA A 1 78 ? 9.574 5.520 -0.154 1.00 82.75 78 ALA A O 1
ATOM 643 N N . ASP A 1 79 ? 9.940 3.969 1.448 1.00 86.44 79 ASP A N 1
ATOM 644 C CA . ASP A 1 79 ? 11.366 4.229 1.637 1.00 86.44 79 ASP A CA 1
ATOM 645 C C . ASP A 1 79 ? 12.157 3.865 0.378 1.00 86.44 79 ASP A C 1
ATOM 647 O O . ASP A 1 79 ? 12.775 4.743 -0.215 1.00 86.44 79 ASP A O 1
ATOM 651 N N . ARG A 1 80 ? 12.017 2.631 -0.138 1.00 88.44 80 ARG A N 1
ATOM 652 C CA . ARG A 1 80 ? 12.673 2.213 -1.394 1.00 88.44 80 ARG A CA 1
ATOM 653 C C . ARG A 1 80 ? 12.308 3.118 -2.569 1.00 88.44 80 ARG A C 1
ATOM 655 O O . ARG A 1 80 ? 13.146 3.436 -3.409 1.00 88.44 80 ARG A O 1
ATOM 662 N N . PHE A 1 81 ? 11.046 3.540 -2.646 1.00 90.38 81 PHE A N 1
ATOM 663 C CA . PHE A 1 81 ? 10.605 4.458 -3.686 1.00 90.38 81 PHE A CA 1
ATOM 664 C C . PHE A 1 81 ? 11.221 5.853 -3.517 1.00 90.38 81 PHE A C 1
ATOM 666 O O . PHE A 1 81 ? 11.620 6.459 -4.508 1.00 90.38 81 PHE A O 1
ATOM 673 N N . LYS A 1 82 ? 11.316 6.362 -2.286 1.00 89.69 82 LYS A N 1
ATOM 674 C CA . LYS A 1 82 ? 11.954 7.648 -1.988 1.00 89.69 82 LYS A CA 1
ATOM 675 C C . LYS A 1 82 ? 13.448 7.612 -2.311 1.00 89.69 82 LYS A C 1
ATOM 677 O O . LYS A 1 82 ? 13.941 8.547 -2.933 1.00 89.69 82 LYS A O 1
ATOM 682 N N . ASP A 1 83 ? 14.137 6.529 -1.969 1.00 90.62 83 ASP A N 1
ATOM 683 C CA . ASP A 1 83 ? 15.549 6.325 -2.304 1.00 90.62 83 ASP A CA 1
ATOM 684 C C . ASP A 1 83 ? 15.760 6.322 -3.817 1.00 90.62 83 ASP A C 1
ATOM 686 O O . ASP A 1 83 ? 16.639 7.019 -4.326 1.00 90.62 83 ASP A O 1
ATOM 690 N N . TRP A 1 84 ? 14.886 5.630 -4.554 1.00 93.62 84 TRP A N 1
ATOM 691 C CA . TRP A 1 84 ? 14.891 5.687 -6.012 1.00 93.62 84 TRP A CA 1
ATOM 692 C C . TRP A 1 84 ? 14.669 7.113 -6.534 1.00 93.62 84 TRP A C 1
ATOM 694 O O . TRP A 1 84 ? 15.388 7.544 -7.430 1.00 93.62 84 TRP A O 1
ATOM 704 N N . GLN A 1 85 ? 13.717 7.874 -5.979 1.00 91.69 85 GLN A N 1
ATOM 705 C CA . GLN A 1 85 ? 13.479 9.262 -6.406 1.00 91.69 85 GLN A CA 1
ATOM 706 C C . GLN A 1 85 ? 14.693 10.159 -6.159 1.00 91.69 85 GLN A C 1
ATOM 708 O O . GLN A 1 85 ? 15.002 11.003 -6.999 1.00 91.69 85 GLN A O 1
ATOM 713 N N . ASN A 1 86 ? 15.378 9.966 -5.031 1.00 92.19 86 ASN A N 1
ATOM 714 C CA . ASN A 1 86 ? 16.600 10.693 -4.705 1.00 92.19 86 ASN A CA 1
ATOM 715 C C . ASN A 1 86 ? 17.716 10.363 -5.706 1.00 92.19 86 ASN A C 1
ATOM 717 O O . ASN A 1 86 ? 18.369 11.273 -6.204 1.00 92.19 86 ASN A O 1
ATOM 721 N N . MET A 1 87 ? 17.891 9.082 -6.047 1.00 91.19 87 MET A N 1
ATOM 722 C CA . MET A 1 87 ? 18.877 8.634 -7.037 1.00 91.19 87 MET A CA 1
ATOM 723 C C . MET A 1 87 ? 18.557 9.141 -8.447 1.00 91.19 87 MET A C 1
ATOM 725 O O . MET A 1 87 ? 19.443 9.590 -9.166 1.00 91.19 87 MET A O 1
ATOM 729 N N . ALA A 1 88 ? 17.288 9.074 -8.846 1.00 90.94 88 ALA A N 1
ATOM 730 C CA . ALA A 1 88 ? 16.836 9.486 -10.167 1.00 90.94 88 ALA A CA 1
ATOM 731 C C . ALA A 1 88 ? 16.805 11.016 -10.341 1.00 90.94 88 ALA A C 1
ATOM 733 O O . ALA A 1 88 ? 16.675 11.497 -11.464 1.00 90.94 88 ALA A O 1
ATOM 734 N N . GLY A 1 89 ? 16.854 11.786 -9.246 1.00 91.19 89 GLY A N 1
ATOM 735 C CA . GLY A 1 89 ? 16.794 13.250 -9.271 1.00 91.19 89 GLY A CA 1
ATOM 736 C C . GLY A 1 89 ? 15.492 13.807 -9.857 1.00 91.19 89 GLY A C 1
ATOM 737 O O . GLY A 1 89 ? 15.451 14.949 -10.310 1.00 91.19 89 GLY A O 1
ATOM 738 N N . THR A 1 90 ? 14.421 13.007 -9.899 1.00 89.06 90 THR A N 1
ATOM 739 C CA . THR A 1 90 ? 13.184 13.359 -10.603 1.00 89.06 90 THR A CA 1
ATOM 740 C C . THR A 1 90 ? 11.928 12.811 -9.928 1.00 89.06 90 THR A C 1
ATOM 742 O O . THR A 1 90 ? 11.950 11.925 -9.068 1.00 89.06 90 THR A O 1
ATOM 745 N N . LYS A 1 91 ? 10.778 13.362 -10.324 1.00 89.81 91 LYS A N 1
ATOM 746 C CA . LYS A 1 91 ? 9.464 12.856 -9.915 1.00 89.81 91 LYS A CA 1
ATOM 747 C C . LYS A 1 91 ? 9.158 11.532 -10.618 1.00 89.81 91 LYS A C 1
ATOM 749 O O . LYS A 1 91 ? 9.735 11.198 -11.646 1.00 89.81 91 LYS A O 1
ATOM 754 N N . PHE A 1 92 ? 8.196 10.789 -10.071 1.00 89.19 92 PHE A N 1
ATOM 755 C CA . PHE A 1 92 ? 7.751 9.534 -10.672 1.00 89.19 92 PHE A CA 1
ATOM 756 C C . PHE A 1 92 ? 7.299 9.733 -12.132 1.00 89.19 92 PHE A C 1
ATOM 758 O O . PHE A 1 92 ? 6.381 10.528 -12.372 1.00 89.19 92 PHE A O 1
ATOM 765 N N . PRO A 1 93 ? 7.869 8.999 -13.104 1.00 90.31 93 PRO A N 1
ATOM 766 C CA . PRO A 1 93 ? 7.533 9.163 -14.511 1.00 90.31 93 PRO A CA 1
ATOM 767 C C . PRO A 1 93 ? 6.236 8.412 -14.845 1.00 90.31 93 PRO A C 1
ATOM 769 O O . PRO A 1 93 ? 6.239 7.379 -15.511 1.00 90.31 93 PRO A O 1
ATOM 772 N N . HIS A 1 94 ? 5.093 8.948 -14.401 1.00 89.75 94 HIS A N 1
ATOM 773 C CA . HIS A 1 94 ? 3.763 8.353 -14.612 1.00 89.75 94 HIS A CA 1
ATOM 774 C C . HIS A 1 94 ? 3.495 7.957 -16.070 1.00 89.75 94 HIS A C 1
ATOM 776 O O . HIS A 1 94 ? 2.860 6.934 -16.327 1.00 89.75 94 HIS A O 1
ATOM 782 N N . ARG A 1 95 ? 3.985 8.767 -17.015 1.00 88.75 95 ARG A N 1
ATOM 783 C CA . ARG A 1 95 ? 3.833 8.538 -18.452 1.00 88.75 95 ARG A CA 1
ATOM 784 C C . ARG A 1 95 ? 4.467 7.219 -18.899 1.00 88.75 95 ARG A C 1
ATOM 786 O O . ARG A 1 95 ? 3.829 6.492 -19.643 1.00 88.75 95 ARG A O 1
ATOM 793 N N . VAL A 1 96 ? 5.646 6.874 -18.383 1.00 89.00 96 VAL A N 1
ATOM 794 C CA . VAL A 1 96 ? 6.368 5.637 -18.733 1.00 89.00 96 VAL A CA 1
ATOM 795 C C . VAL A 1 96 ? 5.550 4.401 -18.382 1.00 89.00 96 VAL A C 1
ATOM 797 O O . VAL A 1 96 ? 5.356 3.513 -19.205 1.00 89.00 96 VAL A O 1
ATOM 800 N N . PHE A 1 97 ? 5.021 4.378 -17.161 1.00 91.44 97 PHE A N 1
ATOM 801 C CA . PHE A 1 97 ? 4.217 3.267 -16.661 1.00 91.44 97 PHE A CA 1
ATOM 802 C C . PHE A 1 97 ? 2.875 3.177 -17.393 1.00 91.44 97 PHE A C 1
ATOM 804 O O . PHE A 1 97 ? 2.401 2.083 -17.683 1.00 91.44 97 PHE A O 1
ATOM 811 N N . ARG A 1 98 ? 2.268 4.324 -17.729 1.00 86.62 98 ARG A N 1
ATOM 812 C CA . ARG A 1 98 ? 1.051 4.364 -18.550 1.00 86.62 98 ARG A CA 1
ATOM 813 C C . ARG A 1 98 ? 1.312 3.826 -19.956 1.00 86.62 98 ARG A C 1
ATOM 815 O O . ARG A 1 98 ? 0.530 3.016 -20.425 1.00 86.62 98 ARG A O 1
ATOM 822 N N . GLU A 1 99 ? 2.412 4.211 -20.593 1.00 86.50 99 GLU A N 1
ATOM 823 C CA . GLU A 1 99 ? 2.773 3.721 -21.925 1.00 86.50 99 GLU A CA 1
ATOM 824 C C . GLU A 1 99 ? 3.089 2.221 -21.936 1.00 86.50 99 GLU A C 1
ATOM 826 O O . GLU A 1 99 ? 2.749 1.554 -22.907 1.00 86.50 99 GLU A O 1
ATOM 831 N N . ALA A 1 100 ? 3.691 1.675 -20.872 1.00 87.50 100 ALA A N 1
ATOM 832 C CA . ALA A 1 100 ? 3.897 0.232 -20.728 1.00 87.50 100 ALA A CA 1
ATOM 833 C C . ALA A 1 100 ? 2.561 -0.527 -20.624 1.00 87.50 100 ALA A C 1
ATOM 835 O O . ALA A 1 100 ? 2.357 -1.525 -21.316 1.00 87.50 100 ALA A O 1
ATOM 836 N N . ILE A 1 101 ? 1.627 -0.017 -19.810 1.00 87.00 101 ILE A N 1
ATOM 837 C CA . ILE A 1 101 ? 0.258 -0.548 -19.706 1.00 87.00 101 ILE A CA 1
ATOM 838 C C . ILE A 1 101 ? -0.440 -0.465 -21.065 1.00 87.00 101 ILE A C 1
ATOM 840 O O . ILE A 1 101 ? -0.935 -1.472 -21.566 1.00 87.00 101 ILE A O 1
ATOM 844 N N . ASP A 1 102 ? -0.440 0.713 -21.688 1.00 84.50 102 ASP A N 1
ATOM 845 C CA . ASP A 1 102 ? -1.066 0.917 -22.987 1.00 84.50 102 ASP A CA 1
ATOM 846 C C . ASP A 1 102 ? -0.451 -0.024 -24.020 1.00 84.50 102 ASP A C 1
ATOM 848 O O . ASP A 1 102 ? -1.192 -0.695 -24.710 1.00 84.50 102 ASP A O 1
ATOM 852 N N . ALA A 1 103 ? 0.873 -0.156 -24.116 1.00 84.75 103 ALA A N 1
ATOM 853 C CA . ALA A 1 103 ? 1.509 -1.053 -25.082 1.00 84.75 103 ALA A CA 1
ATOM 854 C C . ALA A 1 103 ? 1.076 -2.519 -24.914 1.00 84.75 103 ALA A C 1
ATOM 856 O O . ALA A 1 103 ? 0.857 -3.200 -25.913 1.00 84.75 103 ALA A O 1
ATOM 857 N N . LYS A 1 104 ? 0.917 -2.992 -23.670 1.00 83.62 104 LYS A N 1
ATOM 858 C CA . LYS A 1 104 ? 0.520 -4.377 -23.385 1.00 83.62 104 LYS A CA 1
ATOM 859 C C . LYS A 1 104 ? -0.960 -4.642 -23.650 1.00 83.62 104 LYS A C 1
ATOM 861 O O . LYS A 1 104 ? -1.302 -5.732 -24.092 1.00 83.62 104 LYS A O 1
ATOM 866 N N . PHE A 1 105 ? -1.825 -3.665 -23.377 1.00 77.88 105 PHE A N 1
ATOM 867 C CA . PHE A 1 105 ? -3.281 -3.820 -23.483 1.00 77.88 105 PHE A CA 1
ATOM 868 C C . PHE A 1 105 ? -3.898 -3.111 -24.700 1.00 77.88 105 PHE A C 1
ATOM 870 O O . PHE A 1 105 ? -5.107 -3.197 -24.919 1.00 77.88 105 PHE A O 1
ATOM 877 N N . ARG A 1 106 ? -3.101 -2.436 -25.538 1.00 70.25 106 ARG A N 1
ATOM 878 C CA . ARG A 1 106 ? -3.561 -1.801 -26.783 1.00 70.25 106 ARG A CA 1
ATOM 879 C C . ARG A 1 106 ? -4.092 -2.867 -27.728 1.00 70.25 106 ARG A C 1
ATOM 881 O O . ARG A 1 106 ? -3.410 -3.838 -28.027 1.00 70.25 106 ARG A O 1
ATOM 888 N N . GLY A 1 107 ? -5.319 -2.676 -28.206 1.00 57.31 107 GLY A N 1
ATOM 889 C CA . GLY A 1 107 ? -5.975 -3.619 -29.116 1.00 57.31 107 GLY A CA 1
ATOM 890 C C . GLY A 1 107 ? -6.502 -4.883 -28.435 1.00 57.31 107 GLY A C 1
ATOM 891 O O . GLY A 1 107 ? -7.288 -5.607 -29.042 1.00 57.31 107 GLY A O 1
ATOM 892 N N . ILE A 1 108 ? -6.179 -5.103 -27.155 1.00 57.62 108 ILE A N 1
ATOM 893 C CA . ILE A 1 108 ? -6.897 -6.047 -26.312 1.00 57.62 108 ILE A CA 1
ATOM 894 C C . ILE A 1 108 ? -8.244 -5.389 -25.983 1.00 57.62 108 ILE A C 1
ATOM 896 O O . ILE A 1 108 ? -8.475 -4.862 -24.899 1.00 57.62 108 ILE A O 1
ATOM 900 N N . HIS A 1 109 ? -9.180 -5.466 -26.932 1.00 46.94 109 HIS A N 1
ATOM 901 C CA . HIS A 1 109 ? -10.615 -5.464 -26.651 1.00 46.94 109 HIS A CA 1
ATOM 902 C C . HIS A 1 109 ? -10.994 -6.726 -25.845 1.00 46.94 109 HIS A C 1
ATOM 904 O O . HIS A 1 109 ? -12.046 -7.317 -26.085 1.00 46.94 109 HIS A O 1
ATOM 910 N N . ALA A 1 110 ? -10.158 -7.175 -24.890 1.00 46.91 110 ALA A N 1
ATOM 911 C CA . ALA A 1 110 ? -10.653 -8.003 -23.800 1.00 46.91 110 ALA A CA 1
ATOM 912 C C . ALA A 1 110 ? -11.813 -7.204 -23.254 1.00 46.91 110 ALA A C 1
ATOM 914 O O . ALA A 1 110 ? -11.664 -6.009 -22.965 1.00 46.91 110 ALA A O 1
ATOM 915 N N . LYS A 1 111 ? -12.987 -7.827 -23.286 1.00 48.00 111 LYS A N 1
ATOM 916 C CA . LYS A 1 111 ? -14.240 -7.182 -22.945 1.00 48.00 111 LYS A CA 1
ATOM 917 C C . LYS A 1 111 ? -13.966 -6.416 -21.661 1.00 48.00 111 LYS A C 1
ATOM 919 O O . LYS A 1 111 ? -13.530 -6.998 -20.674 1.00 48.00 111 LYS A O 1
ATOM 924 N N . ARG A 1 112 ? -14.120 -5.089 -21.716 1.00 50.25 112 ARG A N 1
ATOM 925 C CA . ARG A 1 112 ? -13.807 -4.132 -20.633 1.00 50.25 112 ARG A CA 1
ATOM 926 C C . ARG A 1 112 ? -14.403 -4.540 -19.272 1.00 50.25 112 ARG A C 1
ATOM 928 O O . ARG A 1 112 ? -14.036 -3.989 -18.243 1.00 50.25 112 ARG A O 1
ATOM 935 N N . GLU A 1 113 ? -15.328 -5.491 -19.291 1.00 50.84 113 GLU A N 1
ATOM 936 C CA . GLU A 1 113 ? -16.033 -6.127 -18.188 1.00 50.84 113 GLU A CA 1
ATOM 937 C C . GLU A 1 113 ? -15.197 -7.160 -17.401 1.00 50.84 113 GLU A C 1
ATOM 939 O O . GLU A 1 113 ? -15.504 -7.384 -16.222 1.00 50.84 113 GLU A O 1
ATOM 944 N N . ASP A 1 114 ? -14.141 -7.725 -18.006 1.00 55.16 114 ASP A N 1
ATOM 945 C CA . ASP A 1 114 ? -13.343 -8.841 -17.468 1.00 55.16 114 ASP A CA 1
ATOM 946 C C . ASP A 1 114 ? -12.169 -8.385 -16.581 1.00 55.16 114 ASP A C 1
ATOM 948 O O . ASP A 1 114 ? -11.754 -9.106 -15.674 1.00 55.16 114 ASP A O 1
ATOM 952 N N . LEU A 1 115 ? -11.655 -7.165 -16.788 1.00 62.47 115 LEU A N 1
ATOM 953 C CA . LEU A 1 115 ? -10.551 -6.591 -16.007 1.00 62.47 115 LEU A CA 1
ATOM 954 C C . LEU A 1 115 ? -11.061 -5.468 -15.101 1.00 62.47 115 LEU A C 1
ATOM 956 O O . LEU A 1 115 ? -11.051 -4.291 -15.457 1.00 62.47 115 LEU A O 1
ATOM 960 N N . ARG A 1 116 ? -11.511 -5.837 -13.900 1.00 64.06 116 ARG A N 1
ATOM 961 C CA . ARG A 1 116 ? -12.030 -4.902 -12.887 1.00 64.06 116 ARG A CA 1
ATOM 962 C C . ARG A 1 116 ? -10.981 -4.502 -11.855 1.00 64.06 116 ARG A C 1
ATOM 964 O O . ARG A 1 116 ? -11.137 -3.475 -11.191 1.00 64.06 116 ARG A O 1
ATOM 971 N N . CYS A 1 117 ? -9.929 -5.301 -11.682 1.00 70.38 117 CYS A N 1
ATOM 972 C CA . CYS A 1 117 ? -8.857 -5.005 -10.738 1.00 70.38 117 CYS A CA 1
ATOM 973 C C . CYS A 1 117 ? -7.509 -5.635 -11.125 1.00 70.38 117 CYS A C 1
ATOM 975 O O . CYS A 1 117 ? -7.442 -6.682 -11.759 1.00 70.38 117 CYS A O 1
ATOM 977 N N . TRP A 1 118 ? -6.416 -5.017 -10.659 1.00 79.50 118 TRP A N 1
ATOM 978 C CA . TRP A 1 118 ? -5.033 -5.493 -10.842 1.00 79.50 118 TRP A CA 1
ATOM 979 C C . TR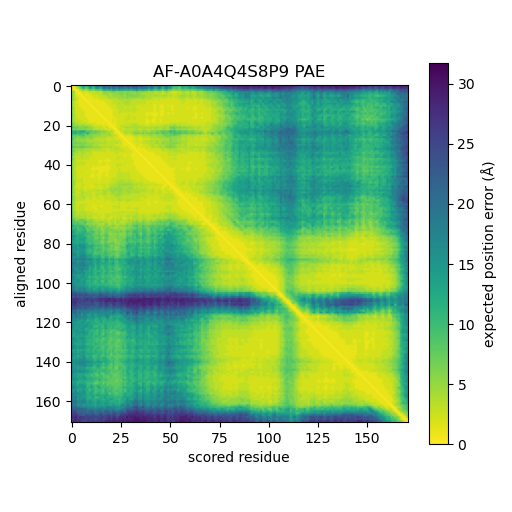P A 1 118 ? -4.822 -6.964 -10.455 1.00 79.50 118 TRP A C 1
ATOM 981 O O . TRP A 1 118 ? -4.032 -7.659 -11.081 1.00 79.50 118 TRP A O 1
ATOM 991 N N . THR A 1 119 ? -5.535 -7.450 -9.436 1.00 78.06 119 THR A N 1
ATOM 992 C CA . THR A 1 119 ? -5.402 -8.827 -8.936 1.00 78.06 119 THR A CA 1
ATOM 993 C C . THR A 1 119 ? -5.987 -9.880 -9.877 1.00 78.06 119 THR A C 1
ATOM 995 O O . THR A 1 119 ? -5.722 -11.056 -9.674 1.00 78.06 119 THR A O 1
ATOM 998 N N . GLN A 1 120 ? -6.777 -9.485 -10.881 1.00 80.19 120 GLN A N 1
ATOM 999 C CA . GLN A 1 120 ? -7.280 -10.392 -11.922 1.00 80.19 120 GLN A CA 1
ATOM 1000 C C . GLN A 1 120 ? -6.277 -10.596 -13.062 1.00 80.19 120 GLN A C 1
ATOM 1002 O O . GLN A 1 120 ? -6.461 -11.491 -13.879 1.00 80.19 120 GLN A O 1
ATOM 1007 N N . ILE A 1 121 ? -5.224 -9.779 -13.131 1.00 81.62 121 ILE A N 1
ATOM 1008 C CA . ILE A 1 121 ? -4.182 -9.924 -14.143 1.00 81.62 121 ILE A CA 1
ATOM 1009 C C . ILE A 1 121 ? -3.263 -11.082 -13.719 1.00 81.62 121 ILE A C 1
ATOM 1011 O O . ILE A 1 121 ? -2.734 -11.042 -12.597 1.00 81.62 121 ILE A O 1
ATOM 1015 N N . PRO A 1 122 ? -3.037 -12.086 -14.591 1.00 86.00 122 PRO A N 1
ATOM 1016 C CA . PRO A 1 122 ? -2.072 -13.152 -14.348 1.00 86.00 122 PRO A CA 1
ATOM 1017 C C . PRO A 1 122 ? -0.722 -12.604 -13.885 1.00 86.00 122 PRO A C 1
ATOM 1019 O O . PRO A 1 122 ? -0.277 -11.550 -14.339 1.00 86.00 122 PRO A O 1
ATOM 1022 N N . GLU A 1 123 ? -0.083 -13.301 -12.950 1.00 87.12 123 GLU A N 1
ATOM 1023 C CA . GLU A 1 123 ? 1.201 -12.875 -12.385 1.00 87.12 123 GLU A CA 1
ATOM 1024 C C . GLU A 1 123 ? 2.276 -12.694 -13.455 1.00 87.12 123 GLU A C 1
ATOM 1026 O O . GLU A 1 123 ? 2.931 -11.659 -13.473 1.00 87.12 123 GLU A O 1
ATOM 1031 N N . GLU A 1 124 ? 2.356 -13.616 -14.412 1.00 88.38 124 GLU A N 1
ATOM 1032 C CA . GLU A 1 124 ? 3.255 -13.542 -15.569 1.00 88.38 124 GLU A CA 1
ATOM 1033 C C . GLU A 1 124 ? 3.117 -12.206 -16.313 1.00 88.38 124 GLU A C 1
ATOM 1035 O O . GLU A 1 124 ? 4.099 -11.501 -16.530 1.00 88.38 124 GLU A O 1
ATOM 1040 N N . ILE A 1 125 ? 1.882 -11.779 -16.598 1.00 87.50 125 ILE A N 1
ATOM 1041 C CA . ILE A 1 125 ? 1.616 -10.498 -17.267 1.00 87.50 125 ILE A CA 1
ATOM 1042 C C . ILE A 1 125 ? 2.018 -9.314 -16.374 1.00 87.50 125 ILE A C 1
ATOM 1044 O O . ILE A 1 125 ? 2.521 -8.303 -16.870 1.00 87.50 125 ILE A O 1
ATOM 1048 N N . ARG A 1 126 ? 1.811 -9.409 -15.054 1.00 90.06 126 ARG A N 1
ATOM 1049 C CA . ARG A 1 126 ? 2.237 -8.363 -14.108 1.00 90.06 126 ARG A CA 1
ATOM 1050 C C . ARG A 1 126 ? 3.763 -8.226 -14.075 1.00 90.06 126 ARG A C 1
ATOM 1052 O O . ARG A 1 126 ? 4.251 -7.096 -14.062 1.00 90.06 126 ARG A O 1
ATOM 1059 N N . LEU A 1 127 ? 4.493 -9.338 -14.106 1.00 92.31 127 LEU A N 1
ATOM 1060 C CA . LEU A 1 127 ? 5.957 -9.365 -14.144 1.00 92.31 127 LEU A CA 1
ATOM 1061 C C . LEU A 1 127 ? 6.501 -8.845 -15.481 1.00 92.31 127 LEU A C 1
ATOM 1063 O O . LEU A 1 127 ? 7.415 -8.023 -15.494 1.00 92.31 127 LEU A O 1
ATOM 1067 N N . GL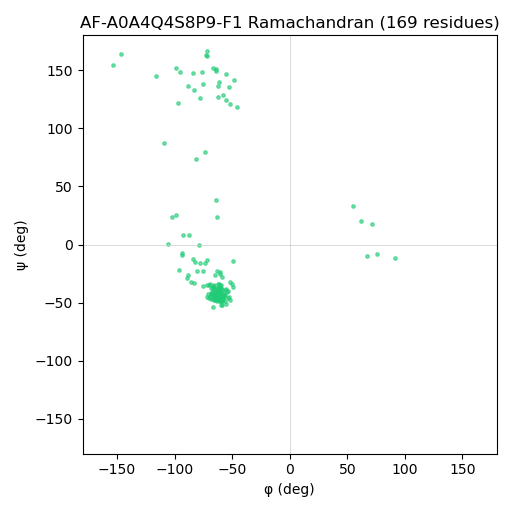U A 1 128 ? 5.884 -9.211 -16.605 1.00 91.56 128 GLU A N 1
ATOM 1068 C CA . GLU A 1 128 ? 6.236 -8.662 -17.922 1.00 91.56 128 GLU A CA 1
ATOM 1069 C C . GLU A 1 128 ? 6.061 -7.137 -17.980 1.00 91.56 128 GLU A C 1
ATOM 1071 O O . GLU A 1 128 ? 6.926 -6.425 -18.494 1.00 91.56 128 GLU A O 1
ATOM 1076 N N . LEU A 1 129 ? 4.967 -6.608 -17.417 1.00 91.25 129 LEU A N 1
ATOM 1077 C CA . LEU A 1 129 ? 4.750 -5.161 -17.306 1.00 91.25 129 LEU A CA 1
ATOM 1078 C C . LEU A 1 129 ? 5.815 -4.486 -16.437 1.00 91.25 129 LEU A C 1
ATOM 1080 O O . LEU A 1 129 ? 6.226 -3.360 -16.738 1.00 91.25 129 LEU A O 1
ATOM 1084 N N . ALA A 1 130 ? 6.249 -5.144 -15.360 1.00 94.12 130 ALA A N 1
ATOM 1085 C CA . ALA A 1 130 ? 7.298 -4.626 -14.493 1.00 94.12 130 ALA A CA 1
ATOM 1086 C C . ALA A 1 130 ? 8.645 -4.559 -15.225 1.00 94.12 130 ALA A C 1
ATOM 1088 O O . ALA A 1 130 ? 9.296 -3.510 -15.220 1.00 94.12 130 ALA A O 1
ATOM 1089 N N . ALA A 1 131 ? 9.009 -5.629 -15.934 1.00 94.25 131 ALA A N 1
ATOM 1090 C CA . ALA A 1 131 ? 10.212 -5.688 -16.756 1.00 94.25 131 ALA A CA 1
ATOM 1091 C C . ALA A 1 131 ? 10.207 -4.616 -17.860 1.00 94.25 131 ALA A C 1
ATOM 1093 O O . ALA A 1 131 ? 11.176 -3.869 -18.005 1.00 94.25 131 ALA A O 1
ATOM 1094 N N . GLU A 1 132 ? 9.097 -4.470 -18.588 1.00 94.06 132 GLU A N 1
ATOM 1095 C CA . GLU A 1 132 ? 8.950 -3.453 -19.637 1.00 94.06 132 GLU A CA 1
ATOM 1096 C C . GLU A 1 132 ? 9.008 -2.024 -19.069 1.00 94.06 132 GLU A C 1
ATOM 1098 O O . GLU A 1 132 ? 9.625 -1.138 -19.665 1.00 94.06 132 GLU A O 1
ATOM 1103 N N . SER A 1 133 ? 8.432 -1.784 -17.888 1.00 94.00 133 SER A N 1
ATOM 1104 C CA . SER A 1 133 ? 8.515 -0.477 -17.218 1.00 94.00 133 SER A CA 1
ATOM 1105 C C . SER A 1 133 ? 9.957 -0.129 -16.844 1.00 94.00 133 SER A C 1
ATOM 1107 O O . SER A 1 133 ? 10.414 0.976 -17.136 1.00 94.00 133 SER A O 1
ATOM 1109 N N . ASN A 1 134 ? 10.699 -1.075 -16.260 1.00 95.56 134 ASN A N 1
ATOM 1110 C CA . ASN A 1 134 ? 12.113 -0.882 -15.932 1.00 95.56 134 ASN A CA 1
ATOM 1111 C C . ASN A 1 134 ? 12.973 -0.676 -17.185 1.00 95.56 134 ASN A C 1
ATOM 1113 O O . ASN A 1 134 ? 13.815 0.221 -17.205 1.00 95.56 134 ASN A O 1
ATOM 1117 N N . LYS A 1 135 ? 12.721 -1.426 -18.263 1.00 95.00 135 LYS A N 1
ATOM 1118 C CA . LYS A 1 135 ? 13.392 -1.225 -19.554 1.00 95.00 135 LYS A CA 1
ATOM 1119 C C . LYS A 1 135 ? 13.211 0.204 -20.074 1.00 95.00 135 LYS A C 1
ATOM 1121 O O . LYS A 1 135 ? 14.177 0.823 -20.515 1.00 95.00 135 LYS A O 1
ATOM 1126 N N . ARG A 1 136 ? 11.999 0.757 -19.983 1.00 94.50 136 ARG A N 1
ATOM 1127 C CA . ARG A 1 136 ? 11.715 2.141 -20.398 1.00 94.50 136 ARG A CA 1
ATOM 1128 C C . ARG A 1 136 ? 12.355 3.188 -19.489 1.00 94.50 136 ARG A C 1
ATOM 1130 O O . ARG A 1 136 ? 12.770 4.228 -19.988 1.00 94.50 136 ARG A O 1
ATOM 1137 N N . LEU A 1 137 ? 12.463 2.931 -18.182 1.00 94.31 137 LEU A N 1
ATOM 1138 C CA . LEU A 1 137 ? 13.218 3.808 -17.276 1.00 94.31 137 LEU A CA 1
ATOM 1139 C C . LEU A 1 137 ? 14.678 3.919 -17.727 1.00 94.31 137 LEU A C 1
ATOM 1141 O O . LEU A 1 137 ? 15.174 5.030 -17.903 1.00 94.31 137 LEU A O 1
ATOM 1145 N N . VAL A 1 138 ? 15.318 2.783 -18.013 1.00 94.94 138 VAL A N 1
ATOM 1146 C CA . VAL A 1 138 ? 16.704 2.741 -18.504 1.00 94.94 138 VAL A CA 1
ATOM 1147 C C . VAL A 1 138 ? 16.854 3.484 -19.832 1.00 94.94 138 VAL A C 1
ATOM 1149 O O . VAL A 1 138 ? 17.792 4.259 -19.996 1.00 94.94 138 VAL A O 1
ATOM 1152 N N . GLN A 1 139 ? 15.908 3.320 -20.762 1.00 94.00 139 GLN A N 1
ATOM 1153 C CA . GLN A 1 139 ? 15.905 4.053 -22.037 1.00 94.00 139 GLN A CA 1
ATOM 1154 C C . GLN A 1 139 ? 15.822 5.580 -21.867 1.00 94.00 139 GLN A C 1
ATOM 1156 O O . GLN A 1 139 ? 16.259 6.313 -22.749 1.00 94.00 139 GLN A O 1
ATOM 1161 N N . LEU A 1 140 ? 15.287 6.062 -20.743 1.00 91.75 140 LEU A N 1
ATOM 1162 C CA . LEU A 1 140 ? 15.239 7.483 -20.386 1.00 91.75 140 LEU A CA 1
ATOM 1163 C C . LEU A 1 140 ? 16.434 7.937 -19.531 1.00 91.75 140 LEU A C 1
ATOM 1165 O O . LEU A 1 140 ? 16.423 9.058 -19.026 1.00 91.75 140 LEU A O 1
ATOM 1169 N N . GLY A 1 141 ? 17.442 7.082 -19.338 1.00 93.12 141 GLY A N 1
ATOM 1170 C CA . GLY A 1 141 ? 18.595 7.368 -18.482 1.00 93.12 141 GLY A CA 1
ATOM 1171 C C . GLY A 1 141 ? 18.274 7.360 -16.985 1.00 93.12 141 GLY A C 1
ATOM 1172 O O . GLY A 1 141 ? 19.036 7.910 -16.196 1.00 93.12 141 GLY A O 1
ATOM 1173 N N . LEU A 1 142 ? 17.147 6.765 -16.582 1.00 94.12 142 LEU A N 1
ATOM 1174 C CA . LEU A 1 142 ? 16.742 6.653 -15.182 1.00 94.12 142 LEU A CA 1
ATOM 1175 C C . LEU A 1 142 ? 17.176 5.300 -14.595 1.00 94.12 142 LEU A C 1
ATOM 1177 O O . LEU A 1 142 ? 17.186 4.295 -15.312 1.00 94.12 142 LEU A O 1
ATOM 1181 N N . PRO A 1 143 ? 17.483 5.235 -13.285 1.00 93.62 143 PRO A N 1
ATOM 1182 C CA . PRO A 1 143 ? 17.793 3.971 -12.631 1.00 93.62 143 PRO A CA 1
ATOM 1183 C C . PRO A 1 143 ? 16.583 3.030 -12.648 1.00 93.62 143 PRO A C 1
ATOM 1185 O O . PRO A 1 143 ? 15.428 3.467 -12.611 1.00 93.62 143 PRO A O 1
ATOM 1188 N N . THR A 1 144 ? 16.836 1.723 -12.651 1.00 94.06 144 THR A N 1
ATOM 1189 C CA . THR A 1 144 ? 15.786 0.716 -12.450 1.00 94.06 144 THR A CA 1
ATOM 1190 C C . THR A 1 144 ? 15.220 0.798 -11.036 1.00 94.06 144 THR A C 1
ATOM 1192 O O . THR A 1 144 ? 15.914 1.175 -10.091 1.00 94.06 144 THR A O 1
ATOM 1195 N N . MET A 1 145 ? 13.960 0.411 -10.877 1.00 93.12 145 MET A N 1
ATOM 1196 C CA . MET A 1 145 ? 13.321 0.239 -9.575 1.00 93.12 145 MET A CA 1
ATOM 1197 C C . MET A 1 145 ? 13.321 -1.238 -9.169 1.00 93.12 145 MET A C 1
ATOM 1199 O O . MET A 1 145 ? 13.249 -2.129 -10.018 1.00 93.12 145 MET A O 1
ATOM 1203 N N . ASP A 1 146 ? 13.333 -1.474 -7.859 1.00 91.25 146 ASP A N 1
ATOM 1204 C CA . ASP A 1 146 ? 13.029 -2.771 -7.248 1.00 91.25 146 ASP A CA 1
ATOM 1205 C C . ASP A 1 146 ? 11.677 -3.308 -7.753 1.00 91.25 146 ASP A C 1
ATOM 1207 O O . ASP A 1 146 ? 10.707 -2.551 -7.852 1.00 91.25 146 ASP A O 1
ATOM 1211 N N . GLU A 1 147 ? 11.607 -4.598 -8.092 1.00 91.31 147 GLU A N 1
ATOM 1212 C CA . GLU A 1 147 ? 10.437 -5.194 -8.755 1.00 91.31 147 GLU A CA 1
ATOM 1213 C C . GLU A 1 147 ? 9.152 -4.995 -7.947 1.00 91.31 147 GLU A C 1
ATOM 1215 O O . GLU A 1 147 ? 8.127 -4.579 -8.495 1.00 91.31 147 GLU A O 1
ATOM 1220 N N . GLU A 1 148 ? 9.214 -5.201 -6.630 1.00 88.56 148 GLU A N 1
ATOM 1221 C CA . GLU A 1 148 ? 8.049 -5.032 -5.771 1.00 88.56 148 GLU A CA 1
ATOM 1222 C C . GLU A 1 148 ? 7.551 -3.566 -5.807 1.00 88.56 148 GLU A C 1
ATOM 1224 O O . GLU A 1 148 ? 6.343 -3.304 -5.828 1.00 88.56 148 GLU A O 1
ATOM 1229 N N . VAL A 1 149 ? 8.469 -2.589 -5.870 1.00 89.81 149 VAL A N 1
ATOM 1230 C CA . VAL A 1 149 ? 8.136 -1.158 -6.008 1.00 89.81 149 VAL A CA 1
ATOM 1231 C C . VAL A 1 149 ? 7.480 -0.877 -7.362 1.00 89.81 149 VAL A C 1
ATOM 1233 O O . VAL A 1 149 ? 6.479 -0.153 -7.418 1.00 89.81 149 VAL A O 1
ATOM 1236 N N . VAL A 1 150 ? 8.005 -1.453 -8.447 1.00 92.38 150 VAL A N 1
ATOM 1237 C CA . VAL A 1 150 ? 7.433 -1.317 -9.797 1.00 92.38 150 VAL A CA 1
ATOM 1238 C C . VAL A 1 150 ? 6.017 -1.872 -9.839 1.00 92.38 150 VAL A C 1
ATOM 1240 O O . VAL A 1 150 ? 5.110 -1.180 -10.301 1.00 92.38 150 VAL A O 1
ATOM 1243 N N . LEU A 1 151 ? 5.804 -3.078 -9.311 1.00 91.62 151 LEU A N 1
ATOM 1244 C CA . LEU A 1 151 ? 4.498 -3.734 -9.265 1.00 91.62 151 LEU A CA 1
ATOM 1245 C C . LEU A 1 151 ? 3.474 -2.907 -8.477 1.00 91.62 151 LEU A C 1
ATOM 1247 O O . LEU A 1 151 ? 2.342 -2.725 -8.930 1.00 91.62 151 LEU A O 1
ATOM 1251 N N . GLU A 1 152 ? 3.860 -2.334 -7.336 1.00 89.25 152 GLU A N 1
ATOM 1252 C CA . GLU A 1 152 ? 2.972 -1.475 -6.544 1.00 89.25 152 GLU A CA 1
ATOM 1253 C C . GLU A 1 152 ? 2.629 -0.161 -7.272 1.00 89.25 152 GLU A C 1
ATOM 1255 O O . GLU A 1 152 ? 1.496 0.336 -7.197 1.00 89.25 152 GLU A O 1
ATOM 1260 N N . LYS A 1 153 ? 3.576 0.414 -8.021 1.00 90.94 153 LYS A N 1
ATOM 1261 C CA . LYS A 1 153 ? 3.323 1.599 -8.853 1.00 90.94 153 LYS A CA 1
ATOM 1262 C C . LYS A 1 153 ? 2.448 1.281 -10.059 1.00 90.94 153 LYS A C 1
ATOM 1264 O O . LYS A 1 153 ? 1.499 2.025 -10.314 1.00 90.94 153 LYS A O 1
ATOM 1269 N N . LEU A 1 154 ? 2.701 0.165 -10.738 1.00 90.94 154 LEU A N 1
ATOM 1270 C CA . LEU A 1 154 ? 1.863 -0.344 -11.820 1.00 90.94 154 LEU A CA 1
ATOM 1271 C C . LEU A 1 154 ? 0.440 -0.592 -11.338 1.00 90.94 154 LEU A C 1
ATOM 1273 O O . LEU A 1 154 ? -0.490 -0.114 -11.977 1.00 90.94 154 LEU A O 1
ATOM 1277 N N . ARG A 1 155 ? 0.248 -1.211 -10.168 1.00 89.12 155 ARG A N 1
ATOM 1278 C CA . ARG A 1 155 ? -1.076 -1.392 -9.556 1.00 89.12 155 ARG A CA 1
ATOM 1279 C C . ARG A 1 155 ? -1.832 -0.069 -9.432 1.00 89.12 155 ARG A C 1
ATOM 1281 O O . ARG A 1 155 ? -3.011 0.003 -9.780 1.00 89.12 155 ARG A O 1
ATOM 1288 N N . LYS A 1 156 ? -1.178 0.993 -8.947 1.00 87.06 156 LYS A N 1
ATOM 1289 C CA . LYS A 1 156 ? -1.790 2.332 -8.823 1.00 87.06 156 LYS A CA 1
ATOM 1290 C C . LYS A 1 156 ? -2.100 2.951 -10.186 1.00 87.06 156 LYS A C 1
ATOM 1292 O O . LYS A 1 156 ? -3.215 3.438 -10.378 1.00 87.06 156 LYS A O 1
ATOM 1297 N N . CYS A 1 157 ? -1.150 2.910 -11.119 1.00 87.50 157 CYS A N 1
ATOM 1298 C CA . CYS A 1 157 ? -1.327 3.409 -12.484 1.00 87.50 157 CYS A CA 1
ATOM 1299 C C . CYS A 1 157 ? -2.460 2.682 -13.212 1.00 87.50 157 CYS A C 1
ATOM 1301 O O . CYS A 1 157 ? -3.322 3.335 -13.791 1.00 87.50 157 CYS A O 1
ATOM 1303 N N . MET A 1 158 ? -2.512 1.357 -13.105 1.00 84.56 158 MET A N 1
ATOM 1304 C CA . MET A 1 158 ? -3.532 0.507 -13.707 1.00 84.56 158 MET A CA 1
ATOM 1305 C C . MET A 1 158 ? -4.908 0.766 -13.098 1.00 84.56 158 MET A C 1
ATOM 1307 O O . MET A 1 158 ? -5.877 0.945 -13.823 1.00 84.56 158 MET A O 1
ATOM 1311 N N . ASN A 1 159 ? -5.012 0.877 -11.770 1.00 82.44 159 ASN A N 1
ATOM 1312 C CA . ASN A 1 159 ? -6.276 1.223 -11.111 1.00 82.44 159 ASN A CA 1
ATOM 1313 C C . ASN A 1 159 ? -6.809 2.596 -11.543 1.00 82.44 159 ASN A C 1
ATOM 1315 O O . ASN A 1 159 ? -8.021 2.779 -11.639 1.00 82.44 159 ASN A O 1
ATOM 1319 N N . HIS A 1 160 ? -5.926 3.566 -11.785 1.00 81.19 160 HIS A N 1
ATOM 1320 C CA . HIS A 1 160 ? -6.329 4.861 -12.325 1.00 81.19 160 HIS A CA 1
ATOM 1321 C C . HIS A 1 160 ? -6.728 4.756 -13.800 1.00 81.19 160 HIS A C 1
ATOM 1323 O O . HIS A 1 160 ? -7.788 5.253 -14.162 1.00 81.19 160 HIS A O 1
ATOM 1329 N N . TRP A 1 161 ? -5.938 4.048 -14.609 1.00 80.12 161 TRP A N 1
ATOM 1330 C CA . TRP A 1 161 ? -6.217 3.785 -16.019 1.00 80.12 161 TRP A CA 1
ATOM 1331 C C . TRP A 1 161 ? -7.583 3.107 -16.205 1.00 80.12 161 TRP A C 1
ATOM 1333 O O . TRP A 1 161 ? -8.416 3.624 -16.940 1.00 80.12 161 TRP A O 1
ATOM 1343 N N . MET A 1 162 ? -7.885 2.052 -15.440 1.00 76.88 162 MET A N 1
ATOM 1344 C CA . MET A 1 162 ? -9.191 1.374 -15.454 1.00 76.88 162 MET A CA 1
ATOM 1345 C C . MET A 1 162 ? -10.348 2.320 -15.086 1.00 76.88 162 MET A C 1
ATOM 1347 O O . MET A 1 162 ? -11.410 2.250 -15.696 1.00 76.88 162 MET A O 1
ATOM 1351 N N . LYS A 1 163 ? -10.155 3.236 -14.124 1.00 72.38 163 LYS A N 1
ATOM 1352 C CA . LYS A 1 163 ? -11.168 4.245 -13.749 1.00 72.38 163 LYS A CA 1
ATOM 1353 C C . LYS A 1 163 ? -11.352 5.343 -14.795 1.00 72.38 163 LYS A C 1
ATOM 1355 O O . LYS A 1 163 ? -12.451 5.864 -14.940 1.00 72.38 163 LYS A O 1
ATOM 1360 N N . ASP A 1 164 ? -10.292 5.748 -15.481 1.00 69.56 164 ASP A N 1
ATOM 1361 C CA . ASP A 1 164 ? -10.401 6.767 -16.526 1.00 69.56 164 ASP A CA 1
ATOM 1362 C C . ASP A 1 164 ? -11.151 6.208 -17.738 1.00 69.56 164 ASP A C 1
ATOM 1364 O O . ASP A 1 164 ? -11.979 6.904 -18.320 1.00 69.56 164 ASP A O 1
ATOM 1368 N N . GLN A 1 165 ? -10.966 4.921 -18.045 1.00 62.75 165 GLN A N 1
ATOM 1369 C CA . GLN A 1 165 ? -11.715 4.229 -19.097 1.00 62.75 165 GLN A CA 1
ATOM 1370 C C . GLN A 1 165 ? -13.224 4.111 -18.797 1.00 62.75 165 GLN A C 1
ATOM 1372 O O . GLN A 1 165 ? -14.016 4.056 -19.736 1.00 62.75 165 GLN A O 1
ATOM 1377 N N . THR A 1 166 ? -13.655 4.118 -17.527 1.00 55.88 166 THR A N 1
ATOM 1378 C CA . THR A 1 166 ? -15.088 4.058 -17.165 1.00 55.88 166 THR A CA 1
ATOM 1379 C C . THR A 1 166 ? -15.806 5.409 -17.216 1.00 55.88 166 THR A C 1
ATOM 1381 O O . THR A 1 166 ? -17.034 5.435 -17.248 1.00 55.88 166 THR A O 1
ATOM 1384 N N . LYS A 1 167 ? -15.083 6.538 -17.270 1.00 50.66 167 LYS A N 1
ATOM 1385 C CA . LYS A 1 167 ? -15.682 7.884 -17.385 1.00 50.66 167 LYS A CA 1
ATOM 1386 C C . LYS A 1 167 ? -16.160 8.240 -18.796 1.00 50.66 167 LYS A C 1
ATOM 1388 O O . LYS A 1 167 ? -16.929 9.182 -18.942 1.00 50.66 167 LYS A O 1
ATOM 1393 N N . PHE A 1 168 ? -15.728 7.503 -19.818 1.00 42.72 168 PHE A N 1
ATOM 1394 C CA . PHE A 1 168 ? -16.062 7.757 -21.226 1.00 42.72 168 PHE A CA 1
ATOM 1395 C C . PHE A 1 168 ? -17.203 6.872 -21.757 1.00 42.72 168 PHE A C 1
ATOM 1397 O O . PHE A 1 168 ? -17.286 6.624 -22.957 1.00 42.72 168 PHE A O 1
ATOM 1404 N N . MET A 1 169 ? -18.087 6.386 -20.882 1.00 37.97 169 MET A N 1
ATOM 1405 C CA . MET A 1 169 ? -19.306 5.689 -21.300 1.00 37.97 169 MET A CA 1
ATOM 1406 C C . MET A 1 169 ? -20.499 6.660 -21.298 1.00 37.97 169 MET A C 1
ATOM 1408 O O . MET A 1 169 ? -20.802 7.217 -20.239 1.00 37.97 169 MET A O 1
ATOM 1412 N N . PRO A 1 170 ? -21.195 6.868 -22.436 1.00 42.66 170 PRO A N 1
ATOM 1413 C CA . PRO A 1 170 ? -22.562 7.366 -22.389 1.00 42.66 170 PRO A CA 1
ATOM 1414 C C . PRO A 1 170 ? -23.414 6.327 -21.649 1.00 42.66 170 PRO A C 1
ATOM 1416 O O . PRO A 1 170 ? -23.224 5.124 -21.839 1.00 42.66 170 PRO A O 1
ATOM 1419 N N . ARG A 1 171 ? -24.277 6.806 -20.750 1.00 41.59 171 ARG A N 1
ATOM 1420 C CA . ARG A 1 171 ? -25.292 5.971 -20.099 1.00 41.59 171 ARG A CA 1
ATOM 1421 C C . ARG A 1 171 ? -26.305 5.463 -21.112 1.00 41.59 171 ARG A C 1
ATOM 1423 O O . ARG A 1 171 ? -26.602 6.238 -22.048 1.00 41.59 171 ARG A O 1
#

Solvent-accessible surface area (backbone atoms only — not comparable to full-atom values): 10028 Å² total; per-residue (Å²): 130,82,84,67,51,88,82,45,49,63,53,54,51,51,50,50,48,62,72,46,58,87,47,52,64,48,53,68,90,74,53,55,70,66,60,52,52,50,53,51,52,52,45,54,51,52,35,54,75,67,72,46,81,86,66,55,70,67,58,49,50,55,50,48,57,57,43,26,60,51,41,26,53,54,46,55,43,52,50,56,51,49,53,48,34,63,74,52,72,48,77,85,63,62,64,56,51,49,50,38,49,43,66,74,47,60,87,57,76,60,59,78,82,76,66,85,51,70,86,74,54,54,66,71,61,51,51,51,47,35,52,50,32,35,54,52,31,46,76,70,76,33,70,72,68,59,64,71,52,39,44,56,50,47,44,53,51,48,57,49,50,57,53,58,64,62,70,75,58,84,132

Mean predicted aligned error: 9.42 Å

Radius of gyration: 20.16 Å; Cα contacts (8 Å, |Δi|>4): 124; chains: 1; bounding box: 44×27×57 Å